Protein AF-A0A6N6LI32-F1 (afdb_monomer)

Mean predicted aligned error: 12.45 Å

Nearest PDB structures (foldseek):
  5juu-assembly1_PA  TM=5.266E-01  e=1.629E+00  Saccharomyces cerevisiae
  5sy5-assembly4_F  TM=5.025E-01  e=2.199E+00  Mus musculus
  7lyt-assembly1_A  TM=4.887E-01  e=6.110E+00  Biggievirus Mos11
  7m5o-assembly1_A  TM=4.998E-01  e=9.882E+00  Biggievirus Mos11
  1r8y-assembly2_G  TM=4.247E-01  e=6.489E+00  Mus musculus

Radius of gyration: 29.13 Å; Cα contacts (8 Å, |Δi|>4): 81; chains: 1; bounding box: 54×30×90 Å

Solvent-accessible surface area (backbone atoms only — not comparable to full-atom values): 5878 Å² total; per-residue (Å²): 134,86,77,80,48,72,66,56,55,52,50,50,54,51,52,48,52,55,52,52,56,53,52,50,54,53,50,54,52,49,53,56,49,51,53,53,51,52,53,52,49,56,49,52,54,38,53,50,35,39,75,74,67,41,54,70,44,83,43,76,46,80,39,98,89,77,46,76,44,62,28,39,34,27,34,29,72,60,100,86,50,76,50,76,48,81,42,70,76,52,100,79,74,76,81,76,85,128

Foldseek 3Di:
DPPQDPVNVVVVVVVVVVVVVVVVVVVVVVVVVVVVVVVVVVVVVQVVCQPPPFPWDWDWDQDPPPGTFIWIWTWGDDPPDIDIDTHGPDPPPPPDDD

Sequence (98 aa):
MKAFSLIELVAVIIILGIVFSGFFKFHEQSYIFSSYINYLQKLYDLEKELYQNPQTSLISIQISSFGEVKLNQNKASNSNFSLNSLVANENNLSVYFK

Structure (mmCIF, N/CA/C/O backbone):
data_AF-A0A6N6LI32-F1
#
_entry.id   AF-A0A6N6LI32-F1
#
loop_
_atom_site.group_PDB
_atom_site.id
_atom_site.type_symbol
_atom_site.label_atom_id
_atom_site.label_alt_id
_atom_site.label_comp_id
_atom_site.label_asym_id
_atom_site.label_entity_id
_atom_site.label_seq_id
_atom_site.pdbx_PDB_ins_code
_atom_site.Cartn_x
_atom_site.Cartn_y
_atom_site.Cartn_z
_atom_site.occupancy
_atom_site.B_iso_or_equiv
_atom_site.auth_seq_id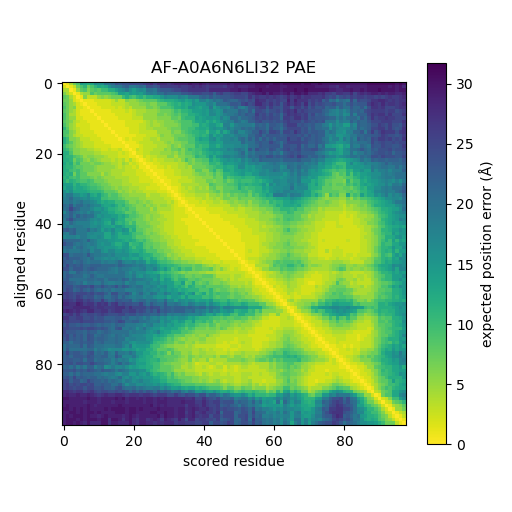
_atom_site.auth_comp_id
_atom_site.auth_asym_id
_atom_site.auth_atom_id
_atom_site.pdbx_PDB_model_num
ATOM 1 N N . MET A 1 1 ? 23.750 -4.128 -57.443 1.00 47.84 1 MET A N 1
ATOM 2 C CA . MET A 1 1 ? 23.707 -3.834 -55.993 1.00 47.84 1 MET A CA 1
ATOM 3 C C . MET A 1 1 ? 24.568 -2.608 -55.745 1.00 47.84 1 MET A C 1
ATOM 5 O O . MET A 1 1 ? 25.739 -2.649 -56.097 1.00 47.84 1 MET A O 1
ATOM 9 N N . LYS A 1 2 ? 24.003 -1.501 -55.244 1.00 58.00 2 LYS A N 1
ATOM 10 C CA . LYS A 1 2 ? 24.816 -0.363 -54.786 1.00 58.00 2 LYS A CA 1
ATOM 11 C C . LYS A 1 2 ? 25.495 -0.797 -53.488 1.00 58.00 2 LYS A C 1
ATOM 13 O O . LYS A 1 2 ? 24.798 -1.191 -52.558 1.00 58.00 2 LYS A O 1
ATOM 18 N N . ALA A 1 3 ? 26.824 -0.816 -53.468 1.00 66.94 3 ALA A N 1
ATOM 19 C CA . ALA A 1 3 ? 27.569 -1.062 -52.244 1.00 66.94 3 ALA A CA 1
ATOM 20 C C . ALA A 1 3 ? 27.299 0.105 -51.288 1.00 66.94 3 ALA A C 1
ATOM 22 O O . ALA A 1 3 ? 27.448 1.260 -51.684 1.00 66.94 3 ALA A O 1
ATOM 23 N N . PHE A 1 4 ? 26.853 -0.208 -50.073 1.00 68.62 4 PHE A N 1
ATOM 24 C CA . PHE A 1 4 ? 26.701 0.778 -49.007 1.00 68.62 4 PHE A CA 1
ATOM 25 C C . PHE A 1 4 ? 28.073 1.409 -48.761 1.00 68.62 4 PHE A C 1
ATOM 27 O O . PHE A 1 4 ? 29.056 0.688 -48.559 1.00 68.62 4 PHE A O 1
ATOM 34 N N . SER A 1 5 ? 28.167 2.733 -48.831 1.00 84.19 5 SER A N 1
ATOM 35 C CA . SER A 1 5 ? 29.429 3.410 -48.555 1.00 84.19 5 SER A CA 1
ATOM 36 C C . SER A 1 5 ? 29.764 3.276 -47.069 1.00 84.19 5 SER A C 1
ATOM 38 O O . SER A 1 5 ? 28.878 3.309 -46.213 1.00 84.19 5 SER A O 1
ATOM 40 N N . LEU A 1 6 ? 31.053 3.162 -46.739 1.00 83.44 6 LEU A N 1
ATOM 41 C CA . LEU A 1 6 ? 31.520 3.097 -45.349 1.00 83.44 6 LEU A CA 1
ATOM 42 C C . LEU A 1 6 ? 30.983 4.282 -44.522 1.00 83.44 6 LEU A C 1
ATOM 44 O O . LEU A 1 6 ? 30.628 4.124 -43.357 1.00 83.44 6 LEU A O 1
ATOM 48 N N . ILE A 1 7 ? 30.863 5.456 -45.151 1.00 86.50 7 ILE A N 1
ATOM 49 C CA . ILE A 1 7 ? 30.326 6.666 -44.519 1.00 86.50 7 ILE A CA 1
ATOM 50 C C . ILE A 1 7 ? 28.834 6.528 -44.179 1.00 86.50 7 ILE A C 1
ATOM 52 O O . ILE A 1 7 ? 28.400 6.968 -43.118 1.00 86.50 7 ILE A O 1
ATOM 56 N N . GLU A 1 8 ? 28.057 5.875 -45.047 1.00 84.62 8 GLU A N 1
ATOM 57 C CA . GLU A 1 8 ? 26.624 5.648 -44.847 1.00 84.62 8 GLU A CA 1
ATOM 58 C C . GLU A 1 8 ? 26.409 4.642 -43.713 1.00 84.62 8 GLU A C 1
ATOM 60 O O . GLU A 1 8 ? 25.527 4.831 -42.878 1.00 84.62 8 GLU A O 1
ATOM 65 N N . LEU A 1 9 ? 27.260 3.614 -43.621 1.00 87.94 9 LEU A N 1
ATOM 66 C CA . LEU A 1 9 ? 27.234 2.648 -42.522 1.00 87.94 9 LEU A CA 1
ATOM 67 C C . LEU A 1 9 ? 27.501 3.332 -41.172 1.00 87.94 9 LEU A C 1
ATOM 69 O O . LEU A 1 9 ? 26.758 3.129 -40.213 1.00 87.94 9 LEU A O 1
ATOM 73 N N . VAL A 1 10 ? 28.538 4.172 -41.104 1.00 89.44 10 VAL A N 1
ATOM 74 C CA . VAL A 1 10 ? 28.886 4.919 -39.885 1.00 89.44 10 VAL A CA 1
ATOM 75 C C . VAL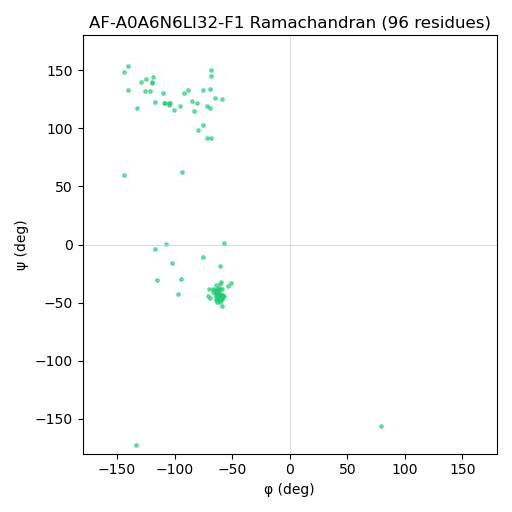 A 1 10 ? 27.753 5.867 -39.487 1.00 89.44 10 VAL A C 1
ATOM 77 O O . VAL A 1 10 ? 27.376 5.906 -38.316 1.00 89.44 10 VAL A O 1
ATOM 80 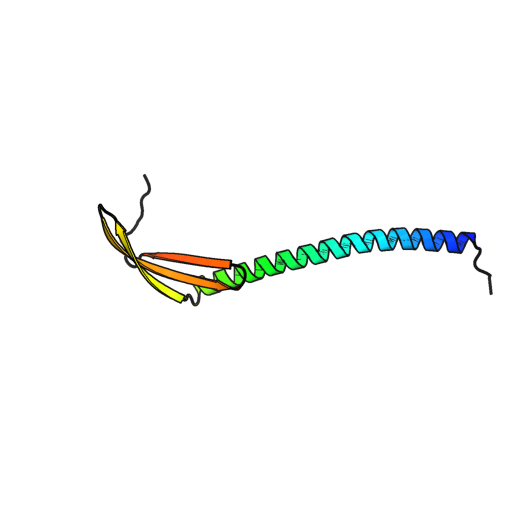N N . ALA A 1 11 ? 27.154 6.575 -40.449 1.00 88.62 11 ALA A N 1
ATOM 81 C CA . ALA A 1 11 ? 26.014 7.449 -40.189 1.00 88.62 11 ALA A CA 1
ATOM 82 C C . ALA A 1 11 ? 24.813 6.678 -39.611 1.00 88.62 11 ALA A C 1
ATOM 84 O O . ALA A 1 11 ? 24.211 7.122 -38.634 1.00 88.62 11 ALA A O 1
ATOM 85 N N . VAL A 1 12 ? 24.500 5.495 -40.150 1.00 93.25 12 VAL A N 1
ATOM 86 C CA . VAL A 1 12 ? 23.418 4.636 -39.641 1.00 93.25 12 VAL A CA 1
ATOM 87 C C . VAL A 1 12 ? 23.693 4.171 -38.209 1.00 93.25 12 VAL A C 1
ATOM 89 O O . VAL A 1 12 ? 22.793 4.226 -37.374 1.00 93.25 12 VAL A O 1
ATOM 92 N N . ILE A 1 13 ? 24.927 3.767 -37.893 1.00 91.31 13 ILE A N 1
ATOM 93 C CA . ILE A 1 13 ? 25.306 3.346 -36.533 1.00 91.31 13 ILE A CA 1
ATOM 94 C C . ILE A 1 13 ? 25.125 4.497 -35.535 1.00 91.31 13 ILE A C 1
ATOM 96 O O . ILE A 1 13 ? 24.585 4.284 -34.450 1.00 91.31 13 ILE A O 1
ATOM 100 N N . ILE A 1 14 ? 25.521 5.718 -35.906 1.00 91.75 14 ILE A N 1
ATOM 101 C CA . ILE A 1 14 ? 25.353 6.909 -35.059 1.00 91.75 14 ILE A CA 1
ATOM 102 C C . ILE A 1 14 ? 23.867 7.196 -34.815 1.00 91.75 14 ILE A C 1
ATOM 104 O O . ILE A 1 14 ? 23.461 7.391 -33.669 1.00 91.75 14 ILE A O 1
ATOM 108 N N . ILE A 1 15 ? 23.045 7.176 -35.870 1.00 90.94 15 ILE A N 1
ATOM 109 C CA . ILE A 1 15 ? 21.596 7.406 -35.764 1.00 90.94 15 ILE A CA 1
ATOM 110 C C . ILE A 1 15 ? 20.956 6.359 -34.848 1.00 90.94 15 ILE A C 1
ATOM 112 O O . ILE A 1 15 ? 20.215 6.716 -33.932 1.00 90.94 15 ILE A O 1
ATOM 116 N N . LEU A 1 16 ? 21.277 5.078 -35.043 1.00 91.50 16 LEU A N 1
ATOM 117 C CA . LEU A 1 16 ? 20.764 4.001 -34.199 1.00 91.50 16 LEU A CA 1
ATOM 118 C C . LEU A 1 16 ? 21.215 4.166 -32.745 1.00 91.50 16 LEU A C 1
ATOM 120 O O . LEU A 1 16 ? 20.391 4.026 -31.846 1.00 91.50 16 LEU A O 1
ATOM 124 N N . GLY A 1 17 ? 22.476 4.527 -32.498 1.00 89.75 17 GLY A N 1
ATOM 125 C CA . GLY A 1 17 ? 22.985 4.777 -31.149 1.00 89.75 17 GLY A CA 1
ATOM 126 C C . GLY A 1 17 ? 22.202 5.869 -30.415 1.00 89.75 17 GLY A C 1
ATOM 127 O O . GLY A 1 17 ? 21.806 5.679 -29.264 1.00 89.75 17 GLY A O 1
ATOM 128 N N . ILE A 1 18 ? 21.902 6.980 -31.096 1.00 88.69 18 ILE A N 1
ATOM 129 C CA . ILE A 1 18 ? 21.093 8.071 -30.531 1.00 88.69 18 ILE A CA 1
ATOM 130 C C . ILE A 1 18 ? 19.678 7.574 -30.216 1.00 88.69 18 ILE A C 1
ATOM 132 O O . ILE A 1 18 ? 19.204 7.754 -29.092 1.00 88.69 18 ILE A O 1
ATOM 136 N N . VAL A 1 19 ? 19.031 6.900 -31.169 1.00 89.56 19 VAL A N 1
ATOM 137 C CA . VAL A 1 19 ? 17.670 6.369 -31.010 1.00 89.56 19 VAL A CA 1
ATOM 138 C C . VAL A 1 19 ? 17.597 5.395 -29.829 1.00 89.56 19 VAL A C 1
ATOM 140 O O . VAL A 1 19 ? 16.796 5.597 -28.915 1.00 89.56 19 VAL A O 1
ATOM 143 N N . PHE A 1 20 ? 18.472 4.388 -29.782 1.00 89.44 20 PHE A N 1
ATOM 144 C CA . PHE A 1 20 ? 18.477 3.386 -28.713 1.00 89.44 20 PHE A CA 1
ATOM 145 C C . PHE A 1 20 ? 18.799 3.982 -27.339 1.00 89.44 20 PHE A C 1
ATOM 147 O O . PHE A 1 20 ? 18.203 3.561 -26.348 1.00 89.44 20 PHE A O 1
ATOM 154 N N . SER A 1 21 ? 19.667 4.997 -27.262 1.00 85.56 21 SER A N 1
ATOM 155 C CA . SER A 1 21 ? 19.953 5.683 -25.995 1.00 85.56 21 SER A CA 1
ATOM 156 C C . SER A 1 21 ? 18.717 6.384 -25.408 1.00 85.56 21 SER A C 1
ATOM 158 O O . SER A 1 21 ? 18.505 6.353 -24.194 1.00 85.56 21 SER A O 1
ATOM 160 N N . GLY A 1 22 ? 17.864 6.966 -26.261 1.00 80.44 22 GLY A N 1
ATOM 161 C CA . GLY A 1 22 ? 16.599 7.578 -25.851 1.00 80.44 22 GLY A CA 1
ATOM 162 C C . GLY A 1 22 ? 15.576 6.539 -25.390 1.00 80.44 22 GLY A C 1
ATOM 163 O O . GLY A 1 22 ? 14.984 6.687 -24.319 1.00 80.44 22 GLY A O 1
ATOM 164 N N . PHE A 1 23 ? 15.422 5.452 -26.153 1.00 83.94 23 PHE A N 1
ATOM 165 C CA . PHE A 1 23 ? 14.532 4.343 -25.795 1.00 83.94 23 PHE A CA 1
ATOM 166 C C . PHE A 1 23 ? 14.919 3.677 -24.472 1.00 83.94 23 PHE A C 1
ATOM 168 O O . PHE A 1 23 ? 14.035 3.336 -23.688 1.00 83.94 23 PHE A O 1
ATOM 175 N N . PHE A 1 24 ? 16.216 3.533 -24.192 1.00 84.06 24 PHE A N 1
ATOM 176 C CA . PHE A 1 24 ? 16.693 2.941 -22.943 1.00 84.06 24 PHE A CA 1
ATOM 177 C C . PHE A 1 24 ? 16.225 3.733 -21.714 1.00 84.06 24 PHE A C 1
ATOM 179 O O . PHE A 1 24 ? 15.633 3.158 -20.802 1.00 84.06 24 PHE A O 1
ATOM 186 N N . LYS A 1 25 ? 16.406 5.060 -21.720 1.00 79.56 25 LYS A N 1
ATOM 187 C CA . LYS A 1 25 ? 15.958 5.925 -20.613 1.00 79.56 25 LYS A CA 1
ATOM 188 C C . LYS A 1 25 ? 14.443 5.889 -20.431 1.00 79.56 25 LYS A C 1
ATOM 190 O O . LYS A 1 25 ? 13.955 5.829 -19.306 1.00 79.56 25 LYS A O 1
ATOM 195 N N . PHE A 1 26 ? 13.697 5.901 -21.535 1.00 83.31 26 PHE A N 1
ATOM 196 C CA . PHE A 1 26 ? 12.239 5.804 -21.493 1.00 83.31 26 PHE A CA 1
ATOM 197 C C . PHE A 1 26 ? 11.768 4.469 -20.898 1.00 83.31 26 PHE A C 1
ATOM 199 O O . PHE A 1 26 ? 10.844 4.437 -20.082 1.00 83.31 26 PHE A O 1
ATOM 206 N N . HIS A 1 27 ? 12.422 3.368 -21.271 1.00 82.88 27 HIS A N 1
ATOM 207 C CA . HIS A 1 27 ? 12.130 2.045 -20.733 1.00 82.88 27 HIS A CA 1
ATOM 208 C C . HIS A 1 27 ? 12.421 1.964 -19.227 1.00 82.88 27 HIS A C 1
ATOM 210 O O . HIS A 1 27 ? 11.584 1.480 -18.468 1.00 82.88 27 HIS A O 1
ATOM 216 N N . GLU A 1 28 ? 13.569 2.478 -18.777 1.00 83.75 28 GLU A N 1
ATOM 217 C CA . GLU A 1 28 ? 13.927 2.527 -17.353 1.00 83.75 28 GLU A CA 1
ATOM 218 C C . GLU A 1 28 ? 12.891 3.314 -16.538 1.00 83.75 28 GLU A C 1
ATOM 220 O O . GLU A 1 28 ? 12.389 2.837 -15.518 1.00 83.75 28 GLU A O 1
ATOM 225 N N . GLN A 1 29 ? 12.491 4.485 -17.036 1.00 80.50 29 GLN A N 1
ATOM 226 C CA . GLN A 1 29 ? 11.496 5.321 -16.372 1.00 80.50 29 GLN A CA 1
ATOM 227 C C . GLN A 1 29 ? 10.113 4.653 -16.331 1.00 80.50 29 GLN A C 1
ATOM 229 O O . GLN A 1 29 ? 9.435 4.707 -15.306 1.00 80.50 29 GLN A O 1
ATOM 234 N N . SER A 1 30 ? 9.721 3.962 -17.406 1.00 79.19 30 SER A N 1
ATOM 235 C CA . SER A 1 30 ? 8.470 3.192 -17.464 1.00 79.19 30 SER A CA 1
ATOM 236 C C . SER A 1 30 ? 8.464 2.030 -16.469 1.00 79.19 30 SER A C 1
ATOM 238 O O . SER A 1 30 ? 7.461 1.794 -15.796 1.00 79.19 30 SER A O 1
ATOM 240 N N . TYR A 1 31 ? 9.592 1.331 -16.327 1.00 82.62 31 TYR A N 1
ATOM 241 C CA . TYR A 1 31 ? 9.744 0.248 -15.358 1.00 82.62 31 TYR A CA 1
ATOM 242 C C . TYR A 1 31 ? 9.615 0.753 -13.914 1.00 82.62 31 TYR A C 1
ATOM 244 O O . TYR A 1 31 ? 8.857 0.194 -13.118 1.00 82.62 31 TYR A O 1
ATOM 252 N N . ILE A 1 32 ? 10.293 1.857 -13.587 1.00 80.19 32 ILE A N 1
ATOM 253 C CA . ILE A 1 32 ? 10.187 2.507 -12.274 1.00 80.19 32 ILE A CA 1
ATOM 254 C C . ILE A 1 32 ? 8.735 2.920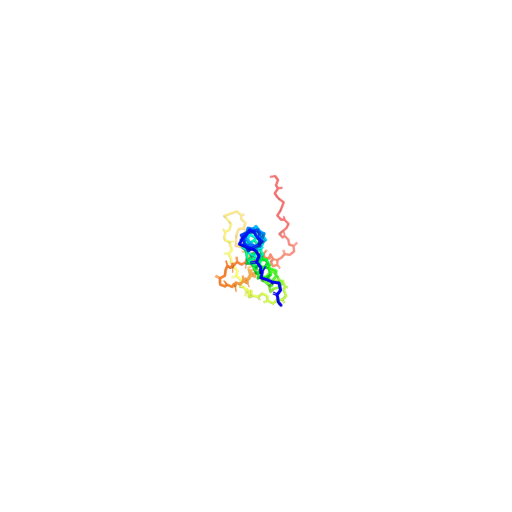 -11.997 1.00 80.19 32 ILE A C 1
ATOM 256 O O . ILE A 1 32 ? 8.194 2.623 -10.930 1.00 80.19 32 ILE A O 1
ATOM 260 N N . PHE A 1 33 ? 8.076 3.550 -12.970 1.00 82.88 33 PHE A N 1
ATOM 261 C CA . PHE A 1 33 ? 6.688 3.987 -12.836 1.00 82.88 33 PHE A CA 1
ATOM 262 C C . PHE A 1 33 ? 5.723 2.813 -12.630 1.00 82.88 33 PHE A C 1
ATOM 264 O O . PHE A 1 33 ? 4.841 2.887 -11.776 1.00 82.88 33 PHE A O 1
ATOM 271 N N . SER A 1 34 ? 5.937 1.694 -13.326 1.00 83.75 34 SER A N 1
ATOM 272 C CA . SER A 1 34 ? 5.160 0.467 -13.123 1.00 83.75 34 SER A CA 1
ATOM 273 C C . SER A 1 34 ? 5.256 -0.051 -11.687 1.00 83.75 34 SER A C 1
ATOM 275 O O . SER A 1 34 ? 4.262 -0.531 -11.142 1.00 83.75 34 SER A O 1
ATOM 277 N N . SER A 1 35 ? 6.432 0.047 -11.063 1.00 82.75 35 SER A N 1
ATOM 278 C CA . SER A 1 35 ? 6.604 -0.332 -9.659 1.00 82.75 35 SER A CA 1
ATOM 279 C C . SER A 1 35 ? 5.778 0.574 -8.742 1.00 82.75 35 SER A C 1
ATOM 281 O O . SER A 1 35 ? 5.011 0.076 -7.918 1.00 82.75 35 SER A O 1
ATOM 283 N N . TYR A 1 36 ? 5.842 1.896 -8.935 1.00 84.31 36 TYR A N 1
ATOM 284 C CA . TYR A 1 36 ? 5.042 2.849 -8.157 1.00 84.31 36 TYR A CA 1
ATOM 285 C C . TYR A 1 36 ? 3.533 2.630 -8.309 1.00 84.31 36 TYR A C 1
ATOM 287 O O . TYR A 1 36 ? 2.826 2.611 -7.301 1.00 84.31 36 TYR A O 1
ATOM 295 N N . ILE A 1 37 ? 3.041 2.397 -9.533 1.00 88.44 37 ILE A N 1
ATOM 296 C CA . ILE A 1 37 ? 1.628 2.058 -9.766 1.00 88.44 37 ILE A CA 1
ATOM 297 C C . ILE A 1 37 ? 1.241 0.807 -8.975 1.00 88.44 37 ILE A C 1
ATOM 299 O O . ILE A 1 37 ? 0.198 0.793 -8.331 1.00 88.44 37 ILE A O 1
ATOM 303 N N . ASN A 1 38 ? 2.083 -0.228 -8.977 1.00 88.62 38 ASN A N 1
ATOM 304 C CA . ASN A 1 38 ? 1.807 -1.459 -8.238 1.00 88.62 38 ASN A CA 1
ATOM 305 C C . ASN A 1 38 ? 1.702 -1.215 -6.722 1.00 88.62 38 ASN A C 1
ATOM 307 O O . ASN A 1 38 ? 0.837 -1.787 -6.063 1.00 88.62 38 ASN A O 1
ATOM 311 N N . TYR A 1 39 ? 2.544 -0.345 -6.153 1.00 88.44 39 TYR A N 1
ATOM 312 C CA . TYR A 1 39 ? 2.422 0.043 -4.743 1.00 88.44 39 TYR A CA 1
ATOM 313 C C . TYR A 1 39 ? 1.119 0.793 -4.457 1.00 88.44 39 TYR A C 1
ATOM 315 O O . TYR A 1 39 ? 0.457 0.482 -3.468 1.00 88.44 39 TYR A O 1
ATOM 323 N N . LEU A 1 40 ? 0.734 1.734 -5.322 1.00 89.50 40 LEU A N 1
ATOM 324 C CA . LEU A 1 40 ? -0.518 2.482 -5.180 1.00 89.50 40 LEU A CA 1
ATOM 325 C C . LEU A 1 40 ? -1.741 1.570 -5.296 1.00 89.50 40 LEU A C 1
ATOM 327 O O . LEU A 1 40 ? -2.654 1.679 -4.484 1.00 89.50 40 LEU A O 1
ATOM 331 N N . GLN A 1 41 ? -1.728 0.627 -6.240 1.00 90.19 41 GLN A N 1
ATOM 332 C CA . GLN A 1 41 ? -2.798 -0.356 -6.391 1.00 90.19 41 GLN A CA 1
ATOM 333 C C . GLN A 1 41 ? -2.933 -1.223 -5.136 1.00 90.19 41 GLN A C 1
ATOM 335 O O . GLN A 1 41 ? -4.022 -1.347 -4.588 1.00 90.19 41 GLN A O 1
ATOM 340 N N . LYS A 1 42 ? -1.818 -1.754 -4.620 1.00 90.31 42 LYS A N 1
ATOM 341 C CA . LYS A 1 42 ? -1.814 -2.544 -3.379 1.00 90.31 42 LYS A CA 1
ATOM 342 C C . LYS A 1 42 ? -2.316 -1.761 -2.167 1.00 90.31 42 LYS A C 1
ATOM 344 O O . LYS A 1 42 ? -2.902 -2.358 -1.268 1.00 90.31 42 LYS A O 1
ATOM 349 N N . LEU A 1 43 ? -2.044 -0.458 -2.113 1.00 90.50 43 LEU A N 1
ATOM 350 C CA . LEU A 1 43 ? -2.539 0.409 -1.049 1.00 90.50 43 LEU A CA 1
ATOM 351 C C . LEU A 1 43 ? -4.050 0.642 -1.184 1.00 90.50 43 LEU A C 1
ATOM 353 O O . LEU A 1 43 ? -4.766 0.517 -0.197 1.00 90.50 43 LEU A O 1
ATOM 357 N N . TYR A 1 44 ? -4.529 0.906 -2.402 1.00 91.62 44 TYR A N 1
ATOM 358 C CA . TYR A 1 44 ? -5.954 1.056 -2.701 1.00 91.62 44 TYR A CA 1
ATOM 359 C C . TYR A 1 44 ? -6.753 -0.210 -2.360 1.00 91.62 44 TYR A C 1
ATOM 361 O O . TYR A 1 44 ? -7.809 -0.135 -1.733 1.00 91.62 44 TYR A O 1
ATOM 369 N N . ASP A 1 45 ? -6.232 -1.384 -2.723 1.00 92.00 45 ASP A N 1
ATOM 370 C CA . ASP A 1 45 ? -6.885 -2.662 -2.430 1.00 92.00 45 ASP A CA 1
ATOM 371 C C . ASP A 1 45 ? -6.976 -2.916 -0.917 1.00 92.00 45 ASP A C 1
ATOM 373 O O . ASP A 1 45 ? -8.015 -3.361 -0.431 1.00 92.00 45 ASP A O 1
ATOM 377 N N . LEU A 1 46 ? -5.929 -2.567 -0.159 1.00 91.81 46 LEU A N 1
ATOM 378 C CA . LEU A 1 46 ? -5.952 -2.653 1.303 1.00 91.81 46 LEU A CA 1
ATOM 379 C C . LEU A 1 46 ? -6.932 -1.676 1.945 1.00 91.81 46 LEU A C 1
ATOM 381 O O . LEU A 1 46 ? -7.601 -2.026 2.913 1.00 91.81 46 LEU A O 1
ATOM 385 N N . GLU A 1 47 ? -7.004 -0.446 1.441 1.00 88.81 47 GLU A N 1
ATOM 386 C CA . GLU A 1 47 ? -7.973 0.535 1.922 1.00 88.81 47 GLU A CA 1
ATOM 387 C C . GLU A 1 47 ? -9.394 0.004 1.710 1.00 88.81 47 GLU A C 1
ATOM 389 O O . GLU A 1 47 ? -10.209 -0.017 2.633 1.00 88.81 47 GLU A O 1
ATOM 394 N N . LYS A 1 48 ? -9.668 -0.539 0.521 1.00 91.56 48 LYS A N 1
ATOM 395 C CA . LYS A 1 48 ? -10.941 -1.190 0.217 1.00 91.56 48 LYS A CA 1
ATOM 396 C C . LYS A 1 48 ? -11.231 -2.358 1.163 1.00 91.56 48 LYS A C 1
ATOM 398 O O . LYS A 1 48 ? -12.356 -2.467 1.646 1.00 91.56 48 LYS A O 1
ATOM 403 N N . GLU A 1 49 ? -10.245 -3.204 1.454 1.00 90.00 49 GLU A N 1
ATOM 404 C CA . GLU A 1 49 ? -10.381 -4.311 2.410 1.00 90.00 49 GLU A CA 1
ATOM 405 C C . GLU A 1 49 ? -10.720 -3.806 3.820 1.00 90.00 49 GLU A C 1
ATOM 407 O O . GLU A 1 49 ? -11.661 -4.302 4.437 1.00 90.00 49 GLU A O 1
ATOM 412 N N . LEU A 1 50 ? -10.037 -2.757 4.286 1.00 87.94 50 LEU A N 1
ATOM 413 C CA . LEU A 1 50 ? -10.251 -2.146 5.600 1.00 87.94 50 LEU A CA 1
ATOM 414 C C . LEU A 1 50 ? -11.681 -1.608 5.792 1.00 87.94 50 LEU A C 1
ATOM 416 O O . LEU A 1 50 ? -12.195 -1.616 6.912 1.00 87.94 50 LEU A O 1
ATOM 420 N N . TYR A 1 51 ? -12.323 -1.130 4.723 1.00 84.31 51 TYR A N 1
ATOM 421 C CA . TYR A 1 51 ? -13.687 -0.592 4.780 1.00 84.31 51 TYR A CA 1
ATOM 422 C C . TYR A 1 51 ? -14.773 -1.616 4.441 1.00 84.31 51 TYR A C 1
ATOM 424 O O . TYR A 1 51 ? -15.888 -1.489 4.944 1.00 84.31 51 TYR A O 1
ATOM 432 N N . GLN A 1 52 ? -14.486 -2.608 3.593 1.00 87.81 52 GLN A N 1
ATOM 433 C CA . GLN A 1 52 ? -15.496 -3.564 3.125 1.00 87.81 52 GLN A CA 1
ATOM 434 C C . GLN A 1 52 ? -15.504 -4.871 3.917 1.00 87.81 52 GLN A C 1
ATOM 436 O O . GLN A 1 52 ? -16.582 -5.361 4.230 1.00 87.81 52 GLN A O 1
ATOM 441 N N . ASN A 1 53 ? -14.335 -5.432 4.239 1.00 85.75 53 ASN A N 1
ATOM 442 C CA . ASN A 1 53 ? -14.204 -6.709 4.949 1.00 85.75 53 ASN A CA 1
ATOM 443 C C . ASN A 1 53 ? -13.011 -6.695 5.924 1.00 85.75 53 ASN A C 1
ATOM 445 O O . ASN A 1 53 ? -12.088 -7.499 5.777 1.00 85.75 53 ASN A O 1
ATOM 449 N N . PRO A 1 54 ? -12.991 -5.788 6.914 1.00 82.19 54 PRO A N 1
ATOM 450 C CA . PRO A 1 54 ? -11.867 -5.703 7.830 1.00 82.19 54 PRO A CA 1
ATOM 451 C C . PRO A 1 54 ? -11.767 -6.918 8.750 1.00 82.19 54 PRO A C 1
ATOM 453 O O . PRO A 1 54 ? -12.770 -7.472 9.205 1.00 82.19 54 PRO A O 1
ATOM 456 N N . GLN A 1 55 ? -10.537 -7.247 9.144 1.00 85.75 55 GLN A N 1
ATOM 457 C CA . GLN A 1 55 ? -10.320 -8.046 10.344 1.00 85.75 55 GLN A CA 1
ATOM 458 C C . GLN A 1 55 ? -10.533 -7.153 11.567 1.00 85.75 55 GLN A C 1
ATOM 460 O O . GLN A 1 55 ? -9.680 -6.329 11.904 1.00 85.75 55 GLN A O 1
ATOM 465 N N . THR A 1 56 ? -11.688 -7.288 12.213 1.00 86.81 56 THR A N 1
ATOM 466 C CA . THR A 1 56 ? -12.041 -6.487 13.388 1.00 86.81 56 THR A CA 1
ATOM 467 C C . THR A 1 56 ? -11.635 -7.190 14.681 1.00 86.81 56 THR A C 1
ATOM 469 O O . THR A 1 56 ? -11.979 -8.346 14.918 1.00 86.81 56 THR A O 1
ATOM 472 N N . SER A 1 57 ? -10.943 -6.469 15.557 1.00 86.06 57 SER A N 1
ATOM 473 C CA . SER A 1 57 ? -10.620 -6.893 16.921 1.00 86.06 57 SER A CA 1
ATOM 474 C C . SER A 1 57 ? -11.010 -5.807 17.915 1.00 86.06 57 SER A C 1
ATOM 476 O O . SER A 1 57 ? -10.771 -4.630 17.658 1.00 86.06 57 SER A O 1
ATOM 478 N N . LEU A 1 58 ? -11.566 -6.186 19.063 1.00 87.50 58 LEU A N 1
ATOM 479 C CA . LEU A 1 58 ? -11.846 -5.244 20.145 1.00 87.50 58 LEU A CA 1
ATOM 480 C C . LEU A 1 58 ? -10.538 -4.873 20.861 1.00 87.50 58 LEU A C 1
ATOM 482 O O . LEU A 1 58 ? -9.768 -5.759 21.233 1.00 87.50 58 LEU A O 1
ATOM 486 N N . ILE A 1 59 ? -10.309 -3.582 21.096 1.00 84.88 59 ILE A N 1
ATOM 487 C CA . ILE A 1 59 ? -9.259 -3.098 21.993 1.00 84.88 59 ILE A CA 1
ATOM 488 C C . ILE A 1 59 ? -9.885 -2.290 23.122 1.00 84.88 59 ILE A C 1
ATOM 490 O O . ILE A 1 59 ? -10.766 -1.462 22.896 1.00 84.88 59 ILE A O 1
ATOM 494 N N . SER A 1 60 ? -9.353 -2.477 24.322 1.00 83.12 60 SER A N 1
ATOM 495 C CA . SER A 1 60 ? -9.632 -1.637 25.478 1.00 83.12 60 SER A CA 1
ATOM 496 C C . SER A 1 60 ? -8.459 -0.699 25.738 1.00 83.12 60 SER A C 1
ATOM 498 O O . SER A 1 60 ? -7.331 -1.147 25.948 1.00 83.12 60 SER A O 1
ATOM 500 N N . ILE A 1 61 ? -8.716 0.607 25.725 1.00 82.19 61 ILE A N 1
ATOM 501 C CA . ILE A 1 61 ? -7.744 1.642 26.080 1.00 82.19 61 ILE A CA 1
ATOM 502 C C . ILE A 1 61 ? -8.100 2.170 27.466 1.00 82.19 61 ILE A C 1
ATOM 504 O O . ILE A 1 6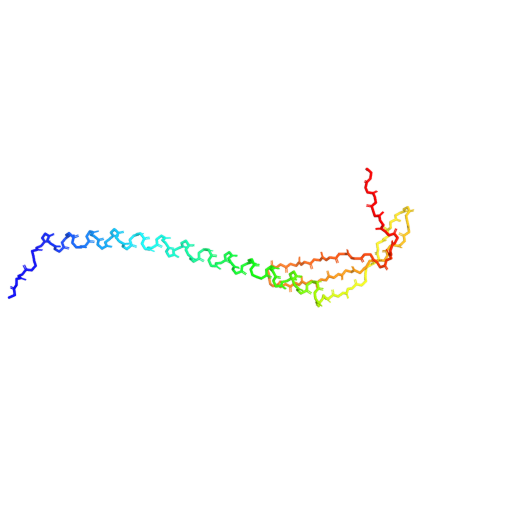1 ? -9.182 2.715 27.668 1.00 82.19 61 ILE A O 1
ATOM 508 N N . GLN A 1 62 ? -7.181 2.034 28.419 1.00 81.38 62 GLN A N 1
ATOM 509 C CA . GLN A 1 62 ? -7.344 2.614 29.747 1.00 81.38 62 GLN A CA 1
ATOM 510 C C . GLN A 1 62 ? -6.914 4.082 29.719 1.00 81.38 62 GLN A C 1
ATOM 512 O O . GLN A 1 62 ? -5.737 4.383 29.516 1.00 81.38 62 GLN A O 1
ATOM 517 N N . ILE A 1 63 ? -7.851 4.999 29.948 1.00 81.25 63 ILE A N 1
ATOM 518 C CA . ILE A 1 63 ? -7.571 6.433 30.054 1.00 81.25 63 ILE A CA 1
ATOM 519 C C . ILE A 1 63 ? -7.757 6.842 31.512 1.00 81.25 63 ILE A C 1
ATOM 521 O O . ILE A 1 63 ? -8.841 6.694 32.073 1.00 81.25 63 ILE A O 1
ATOM 525 N N . SER A 1 64 ? -6.706 7.383 32.130 1.00 75.25 64 SER A N 1
ATOM 526 C CA . SER A 1 64 ? -6.639 7.667 33.573 1.00 75.25 64 SER A CA 1
ATOM 527 C C . SER A 1 64 ? -7.827 8.473 34.115 1.00 75.25 64 SER A C 1
ATOM 529 O O . SER A 1 64 ? -8.228 8.277 35.256 1.00 75.25 64 SER A O 1
ATOM 531 N N . SER A 1 65 ? -8.388 9.369 33.302 1.00 75.75 65 SER A N 1
ATOM 532 C CA . SER A 1 65 ? -9.497 10.266 33.651 1.00 75.75 65 SER A CA 1
ATOM 533 C C . SER A 1 65 ? -10.868 9.840 33.111 1.00 75.75 65 SER A C 1
ATOM 535 O O . SER A 1 65 ? -11.874 10.353 33.591 1.00 75.75 65 SER A O 1
ATOM 537 N N . PHE A 1 66 ? -10.928 8.921 32.142 1.00 67.12 66 PHE A N 1
ATOM 538 C CA . PHE A 1 66 ? -12.172 8.510 31.467 1.00 67.12 66 PHE A CA 1
ATOM 539 C C . PHE A 1 66 ? -12.533 7.031 31.679 1.00 67.12 66 PHE A C 1
ATOM 541 O O . PHE A 1 66 ? -13.604 6.600 31.262 1.00 67.12 66 PHE A O 1
ATOM 548 N N . GLY A 1 67 ? -11.677 6.259 32.353 1.00 75.12 67 GLY A N 1
ATOM 549 C CA . GLY A 1 67 ? -11.874 4.824 32.541 1.00 75.12 67 GLY A CA 1
ATOM 550 C C . GLY A 1 67 ? -11.476 4.007 31.308 1.00 75.12 67 GLY A C 1
ATOM 551 O O . GLY A 1 67 ? -10.626 4.419 30.517 1.00 75.12 67 GLY A O 1
ATOM 552 N N . GLU A 1 68 ? -12.052 2.813 31.178 1.00 78.50 68 GLU A N 1
ATOM 553 C CA . GLU A 1 68 ? -11.811 1.909 30.049 1.00 78.50 68 GLU A CA 1
ATOM 554 C C . GLU A 1 68 ? -12.654 2.335 28.838 1.00 78.50 68 GLU A C 1
ATOM 556 O O . GLU A 1 68 ? -13.882 2.357 28.902 1.00 78.50 68 GLU A O 1
ATOM 561 N N . VAL A 1 69 ? -12.000 2.631 27.715 1.00 80.81 69 VAL A N 1
ATOM 562 C CA . VAL A 1 69 ? -12.652 2.931 26.435 1.00 80.81 69 VAL A CA 1
ATOM 563 C C . VAL A 1 69 ? -12.503 1.740 25.498 1.00 80.81 69 VAL A C 1
ATOM 565 O O . VAL A 1 69 ? -11.387 1.341 25.165 1.00 80.81 69 VAL A O 1
ATOM 568 N N . LYS A 1 70 ? -13.629 1.187 25.040 1.00 81.12 70 LYS A N 1
ATOM 569 C CA . LYS A 1 70 ? -13.660 0.049 24.112 1.00 81.12 70 LYS A CA 1
ATOM 570 C C . LYS A 1 70 ? -13.796 0.530 22.671 1.00 81.12 70 LYS A C 1
ATOM 572 O O . LYS A 1 70 ? -14.788 1.160 22.307 1.00 81.12 70 LYS A O 1
ATOM 577 N N . LEU A 1 71 ? -12.807 0.204 21.848 1.00 82.69 71 LEU A N 1
ATOM 578 C CA . LEU A 1 71 ? -12.753 0.544 20.430 1.00 82.69 71 LEU A CA 1
ATOM 579 C C . LEU A 1 71 ? -12.718 -0.730 19.589 1.00 82.69 71 LEU A C 1
ATOM 581 O O . LEU A 1 71 ? -12.065 -1.709 19.950 1.00 82.69 71 LEU A O 1
ATOM 585 N N . ASN A 1 72 ? -13.366 -0.699 18.432 1.00 85.56 72 ASN A N 1
ATOM 586 C CA . ASN A 1 72 ? -13.141 -1.688 17.391 1.00 85.56 72 ASN A CA 1
ATOM 587 C C . ASN A 1 72 ? -11.938 -1.262 16.558 1.00 85.56 72 ASN A C 1
ATOM 589 O O . ASN A 1 72 ? -11.906 -0.172 15.991 1.00 85.56 72 ASN A O 1
ATOM 593 N N . GLN A 1 73 ? -10.949 -2.136 16.463 1.00 85.94 73 GLN A N 1
ATOM 594 C CA . GLN A 1 73 ? -9.832 -1.978 15.555 1.00 85.94 73 GLN A CA 1
ATOM 595 C C . GLN A 1 73 ? -10.049 -2.834 14.328 1.00 85.94 73 GLN A C 1
ATOM 597 O O . GLN A 1 73 ? -10.032 -4.058 14.413 1.00 85.94 73 GLN A O 1
ATOM 602 N N . ASN A 1 74 ? -10.190 -2.176 13.191 1.00 87.62 74 ASN A N 1
ATOM 603 C CA . ASN A 1 74 ? -10.179 -2.804 11.887 1.00 87.62 74 ASN A CA 1
ATOM 604 C C . ASN A 1 74 ? -8.738 -2.863 11.396 1.00 87.62 74 ASN A C 1
ATOM 606 O O . ASN A 1 74 ? -8.021 -1.863 11.472 1.00 87.62 74 ASN A O 1
ATOM 610 N N . L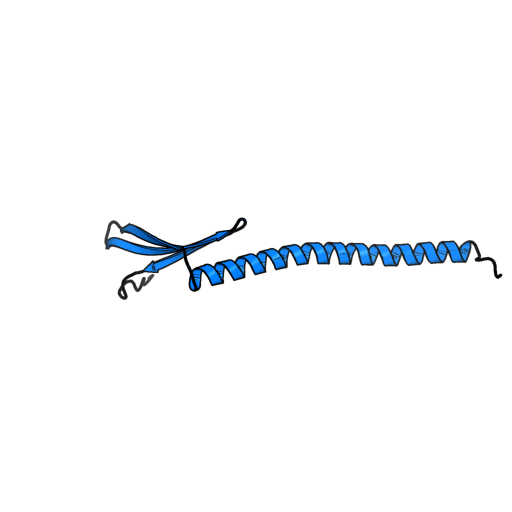YS A 1 75 ? -8.319 -4.025 10.902 1.00 86.19 75 LYS A N 1
ATOM 611 C CA . LYS A 1 75 ? -7.000 -4.235 10.310 1.00 86.19 75 LYS A CA 1
ATOM 612 C C . LYS A 1 75 ? -7.130 -4.800 8.909 1.00 86.19 75 LYS A C 1
ATOM 614 O O . LYS A 1 75 ? -7.975 -5.660 8.662 1.00 86.19 75 LYS A O 1
ATOM 619 N N . ALA A 1 76 ? -6.244 -4.346 8.038 1.00 88.06 76 ALA A N 1
ATOM 620 C CA . ALA A 1 76 ? -5.954 -4.961 6.754 1.00 88.06 76 ALA A CA 1
ATOM 621 C C . ALA A 1 76 ? -4.442 -4.873 6.536 1.00 88.06 76 ALA A C 1
ATOM 623 O O . ALA A 1 76 ? -3.831 -3.825 6.765 1.00 88.06 76 ALA A O 1
ATOM 624 N N . SER A 1 77 ? -3.811 -5.970 6.131 1.00 87.81 77 SER A N 1
ATOM 625 C CA . SER A 1 77 ? -2.367 -5.991 5.916 1.00 87.81 77 SER A CA 1
ATOM 626 C C . SER A 1 77 ? -1.981 -6.867 4.736 1.00 87.81 77 SER A C 1
ATOM 628 O O . SER A 1 77 ? -2.627 -7.861 4.418 1.00 87.81 77 SER A O 1
ATOM 630 N N . ASN A 1 78 ? -0.902 -6.474 4.067 1.00 85.69 78 ASN A N 1
ATOM 631 C CA . ASN A 1 78 ? -0.262 -7.260 3.025 1.00 85.69 78 ASN A CA 1
ATOM 632 C C . ASN A 1 78 ? 1.257 -7.280 3.252 1.00 85.69 78 ASN A C 1
ATOM 634 O O . ASN A 1 78 ? 1.760 -6.806 4.269 1.00 85.69 78 ASN A O 1
ATOM 638 N N . SER A 1 79 ? 2.010 -7.827 2.296 1.00 84.88 79 SER A N 1
ATOM 639 C CA . SER A 1 79 ? 3.474 -7.922 2.387 1.00 84.88 79 SER A CA 1
ATOM 640 C C . SER A 1 79 ? 4.194 -6.569 2.493 1.00 84.88 79 SER A C 1
ATOM 642 O O . SER A 1 79 ? 5.363 -6.540 2.865 1.00 84.88 79 SER A O 1
ATOM 644 N N . ASN A 1 80 ? 3.533 -5.466 2.127 1.00 84.44 80 ASN A N 1
ATOM 645 C CA . ASN A 1 80 ? 4.145 -4.147 1.967 1.00 84.44 80 ASN A CA 1
ATOM 646 C C . ASN A 1 80 ? 3.609 -3.113 2.971 1.00 84.44 80 ASN A C 1
ATOM 648 O O . ASN A 1 80 ? 4.340 -2.199 3.341 1.00 84.44 80 ASN A O 1
ATOM 652 N N . PHE A 1 81 ? 2.349 -3.234 3.392 1.00 88.25 81 PHE A N 1
ATOM 653 C CA . PHE A 1 81 ? 1.661 -2.250 4.221 1.00 88.25 81 PHE A CA 1
ATOM 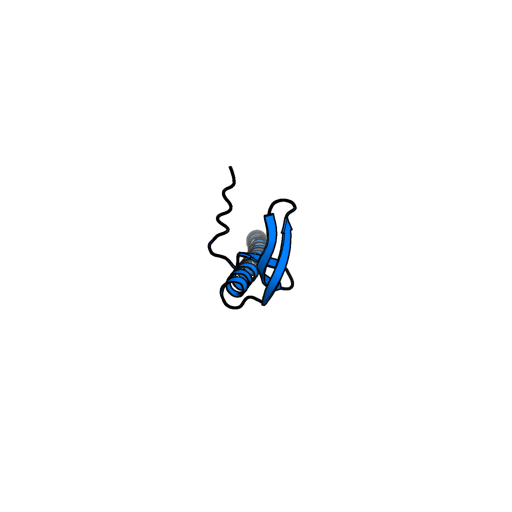654 C C . PHE A 1 81 ? 0.779 -2.925 5.274 1.00 88.25 81 PHE A C 1
ATOM 656 O O . PHE A 1 81 ? 0.274 -4.031 5.082 1.00 88.25 81 PHE A O 1
ATOM 663 N N . SER A 1 82 ? 0.557 -2.214 6.376 1.00 88.00 82 SER A N 1
ATOM 664 C CA . SER A 1 82 ? -0.397 -2.578 7.419 1.00 88.00 82 SER A CA 1
ATOM 665 C C . SER A 1 82 ? -1.220 -1.344 7.762 1.00 88.00 82 SER A C 1
ATOM 667 O O . SER A 1 82 ? -0.668 -0.324 8.178 1.00 88.00 82 SER A O 1
ATOM 669 N N . LEU A 1 83 ? -2.527 -1.425 7.531 1.00 86.94 83 LEU A N 1
ATOM 670 C CA . LEU A 1 83 ? -3.486 -0.358 7.774 1.00 86.94 83 LEU A CA 1
ATOM 671 C C . LEU A 1 83 ? -4.377 -0.744 8.948 1.00 86.94 83 LEU A C 1
ATOM 673 O O . LEU A 1 83 ? -4.948 -1.834 8.991 1.00 86.94 83 LEU A O 1
ATOM 677 N N . ASN A 1 84 ? -4.497 0.183 9.896 1.00 86.62 84 ASN A N 1
ATOM 678 C CA . ASN A 1 84 ? -5.340 0.033 11.069 1.00 86.62 84 ASN A CA 1
ATOM 679 C C . ASN A 1 84 ? -6.291 1.226 11.144 1.00 86.62 84 ASN A C 1
ATOM 681 O O . ASN A 1 84 ? -5.849 2.371 11.059 1.00 86.62 84 ASN A O 1
ATOM 685 N N . SER A 1 85 ? -7.573 0.963 11.361 1.00 83.62 85 SER A N 1
ATOM 686 C CA . SER A 1 85 ? -8.568 1.984 11.679 1.00 83.62 85 SER A CA 1
ATOM 687 C C . SER A 1 85 ? -9.175 1.687 13.043 1.00 83.62 85 SER A C 1
ATOM 689 O O . SER A 1 85 ? -9.414 0.528 13.383 1.00 83.62 85 SER A O 1
ATOM 691 N N . LEU A 1 86 ? -9.383 2.731 13.839 1.00 83.12 86 LEU A N 1
ATOM 692 C CA . LEU A 1 86 ? -10.030 2.647 15.141 1.00 83.12 86 LEU A CA 1
ATOM 693 C C . LEU A 1 86 ? -11.408 3.283 15.026 1.00 83.12 86 LEU A C 1
ATOM 695 O O . LEU A 1 86 ? -11.532 4.455 14.678 1.00 83.12 86 LEU A O 1
ATOM 699 N N . VAL A 1 87 ? -12.434 2.504 15.338 1.00 77.81 87 VAL A N 1
ATOM 700 C CA . VAL A 1 87 ? -13.827 2.935 15.339 1.00 77.81 87 VAL A CA 1
ATOM 701 C C . VAL A 1 87 ? -14.345 2.817 16.764 1.00 77.81 87 VAL A C 1
ATOM 703 O O . VAL A 1 87 ? -14.279 1.753 17.379 1.00 77.81 87 VAL A O 1
ATOM 706 N N . ALA A 1 88 ? -14.836 3.924 17.314 1.00 73.50 88 ALA A N 1
ATOM 707 C CA . ALA A 1 88 ? -15.497 3.903 18.610 1.00 73.50 88 ALA A CA 1
ATOM 708 C C . ALA A 1 88 ? -16.840 3.173 18.495 1.00 73.50 88 ALA A C 1
ATOM 710 O O . ALA A 1 88 ? -17.616 3.437 17.581 1.00 73.50 88 ALA A O 1
ATOM 711 N N . ASN A 1 89 ? -17.113 2.267 19.434 1.00 65.44 89 ASN A N 1
ATOM 712 C CA . ASN A 1 89 ? -18.358 1.494 19.455 1.00 65.44 89 ASN A CA 1
ATOM 713 C C . ASN A 1 89 ? -19.571 2.295 19.932 1.00 65.44 89 ASN A C 1
ATOM 715 O O . ASN A 1 89 ? -20.700 1.831 19.805 1.00 65.44 89 ASN A O 1
ATOM 719 N N . GLU A 1 90 ? -19.350 3.491 20.475 1.00 60.41 90 GLU A N 1
ATOM 720 C CA . GLU A 1 90 ? -20.397 4.311 21.067 1.00 60.41 90 GLU A CA 1
ATOM 721 C C . GLU A 1 90 ? -20.492 5.671 20.369 1.00 60.41 90 GLU A C 1
ATOM 723 O O . GLU A 1 90 ? -19.498 6.388 20.235 1.00 60.41 90 GLU A O 1
ATOM 728 N N . ASN A 1 91 ? -21.721 6.060 20.010 1.00 53.19 91 ASN A N 1
ATOM 729 C CA . ASN A 1 91 ? -22.107 7.356 19.427 1.00 53.19 91 ASN A CA 1
ATOM 730 C C . ASN A 1 91 ? -21.725 8.595 20.276 1.00 53.19 91 ASN A C 1
ATOM 732 O O . ASN A 1 91 ? -22.037 9.715 19.882 1.00 53.19 91 ASN A O 1
ATOM 736 N N . ASN A 1 92 ? -21.074 8.421 21.430 1.00 50.12 92 ASN A N 1
ATOM 737 C CA . ASN A 1 92 ? -20.779 9.480 22.400 1.00 50.12 92 ASN A CA 1
ATOM 738 C C . ASN A 1 92 ? -19.306 9.905 22.463 1.00 50.12 92 ASN A C 1
ATOM 740 O O . ASN A 1 92 ? -18.967 10.802 23.232 1.00 50.12 92 ASN A O 1
ATOM 744 N N . LEU A 1 93 ? -18.419 9.318 21.656 1.00 53.62 93 LEU A N 1
ATOM 745 C CA . LEU A 1 93 ? -17.025 9.763 21.571 1.00 53.62 93 LEU A CA 1
ATOM 746 C C . LEU A 1 93 ? -16.840 10.767 20.430 1.00 53.62 93 LEU A C 1
ATOM 748 O O . LEU A 1 93 ? -16.079 10.557 19.490 1.00 53.62 93 LEU A O 1
ATOM 752 N N . SER A 1 94 ? -17.521 11.907 20.536 1.00 47.19 94 SER A N 1
ATOM 753 C CA . SER A 1 94 ? -17.092 13.123 19.850 1.00 47.19 94 SER A CA 1
ATOM 754 C C . SER A 1 94 ? -15.841 13.636 20.562 1.00 47.19 94 SER A C 1
ATOM 756 O O . SER A 1 94 ? -15.927 14.348 21.564 1.00 47.19 94 SER A O 1
ATOM 758 N N . VAL A 1 95 ? -14.667 13.214 20.090 1.00 47.41 95 VAL A N 1
ATOM 759 C CA . VAL A 1 95 ? -13.386 13.742 20.569 1.00 47.41 95 VAL A CA 1
ATOM 760 C C . VAL A 1 95 ? -13.279 15.193 20.101 1.00 47.41 95 VAL A C 1
ATOM 762 O O . VAL A 1 95 ? -12.841 15.479 18.990 1.00 47.41 95 VAL A O 1
ATOM 765 N N . TYR A 1 96 ? -13.727 16.121 20.944 1.00 45.41 96 TYR A N 1
ATOM 766 C CA . TYR A 1 96 ? -13.455 17.541 20.774 1.00 45.41 96 TYR A CA 1
ATOM 76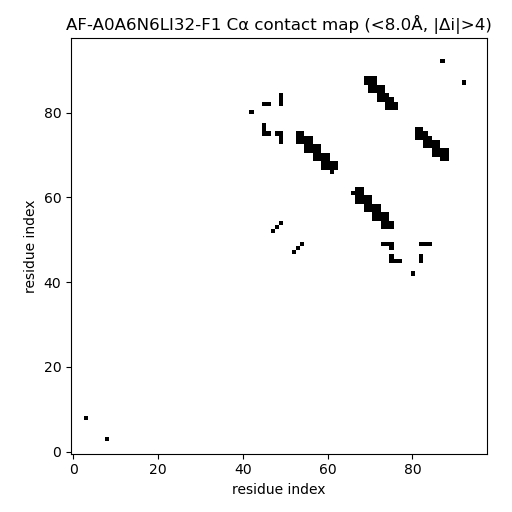7 C C . TYR A 1 96 ? -12.037 17.808 21.278 1.00 45.41 96 TYR A C 1
ATOM 769 O O . TYR A 1 96 ? -11.809 17.946 22.479 1.00 45.41 96 TYR A O 1
ATOM 777 N N . PHE A 1 97 ? -11.072 17.867 20.361 1.00 34.03 97 PHE A N 1
ATOM 778 C CA . PHE A 1 97 ? -9.802 18.521 20.658 1.00 34.03 97 PHE A CA 1
ATOM 779 C C . PHE A 1 97 ? -10.082 20.023 20.781 1.00 34.03 97 PHE A C 1
ATOM 781 O O . PHE A 1 97 ? -10.579 20.635 19.834 1.00 34.03 97 PHE A O 1
ATOM 788 N N . LYS A 1 98 ? -9.835 20.585 21.966 1.00 37.12 98 LYS A N 1
ATOM 789 C CA . LYS A 1 98 ? -9.796 22.034 22.177 1.00 37.12 98 L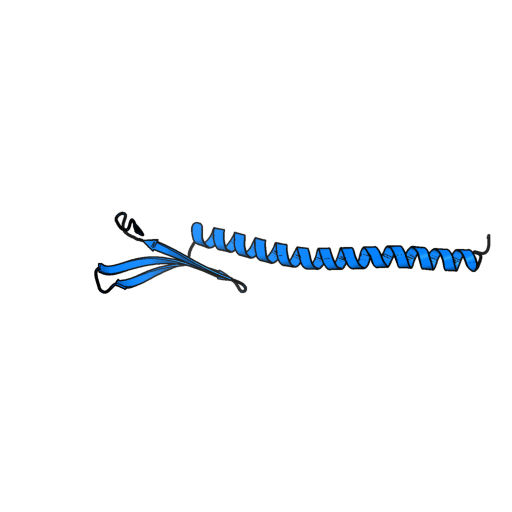YS A CA 1
ATOM 790 C C . LYS A 1 98 ? -8.381 22.541 21.946 1.00 37.12 98 LYS A C 1
ATOM 792 O O . LYS A 1 98 ? -7.448 21.838 22.394 1.00 37.12 98 LYS A O 1
#

pLDDT: mean 80.56, std 12.84, range [34.03, 93.25]

Secondary structure (DSSP, 8-state):
-PPPPHHHHHHHHHHHHHHHHHHHHHHHHHHHHHHHHHHHHHHHHHHHHHHHS-EEEEEEEEETTTEEEEEEEEEEE-SS-EEEEEEESSTT------